Protein AF-A0A7M1QUC4-F1 (afdb_monomer)

Radius of gyration: 32.69 Å; Cα contacts (8 Å, |Δi|>4): 21; chains: 1; bounding box: 72×53×85 Å

Sequence (103 aa):
MSVKSLRSERREMMVIDSGEMRALQESLERRTKTLDALADAAARQVSVEERLTDAYLAAIDAGWTKKELADAGVKEPALVRRRREAEKKQRPNHQHGEYEHEQ

Mean predicted aligned error: 14.82 Å

Solvent-accessible surface area (backbone atoms only — not comparable to full-atom values): 6318 Å² total; per-residue (Å²): 137,66,78,68,56,64,61,57,60,62,67,73,61,82,71,75,52,70,65,58,56,49,53,52,50,54,50,49,52,53,50,50,56,50,51,52,54,51,51,52,50,50,54,51,49,52,54,50,53,49,52,51,36,52,53,51,50,52,41,44,75,73,67,48,50,73,65,59,39,43,75,72,68,49,74,86,44,70,67,58,55,52,51,54,54,52,55,64,69,65,56,75,86,78,72,85,78,77,90,82,79,91,134

Secondary structure (DSSP, 8-state):
--HHHHHHHTTSS----HHHHHHHHHHHHHHHHHHHHHHHHHHHHHHHHHHHHHHHHHHHHTT--HHHHHHTTPPPPHHHHHHHHHHHHH-------------

Structure (mmCIF, N/CA/C/O backbone):
data_AF-A0A7M1QUC4-F1
#
_entry.id   AF-A0A7M1QUC4-F1
#
loop_
_atom_site.group_PDB
_atom_site.id
_atom_site.type_symbol
_atom_site.label_atom_id
_atom_site.label_alt_id
_atom_site.label_comp_id
_atom_site.label_asym_id
_atom_site.label_entity_id
_atom_site.label_seq_id
_atom_site.pdbx_PDB_ins_code
_atom_site.Cartn_x
_atom_site.Cartn_y
_atom_site.Cartn_z
_atom_site.occupancy
_atom_site.B_iso_or_equiv
_atom_site.auth_seq_id
_atom_site.auth_comp_id
_atom_site.auth_asym_id
_atom_site.auth_atom_id
_atom_site.pdbx_PDB_model_num
ATOM 1 N N . MET A 1 1 ? 36.196 24.667 -58.827 1.00 47.88 1 MET A N 1
ATOM 2 C CA . MET A 1 1 ? 35.735 24.058 -57.559 1.00 47.88 1 MET A CA 1
ATOM 3 C C . MET A 1 1 ? 34.924 22.811 -57.887 1.00 47.88 1 MET A C 1
ATOM 5 O O . MET A 1 1 ? 34.035 22.893 -58.724 1.00 47.88 1 MET A O 1
ATOM 9 N N . SER A 1 2 ? 35.293 21.650 -57.341 1.00 48.06 2 SER A N 1
ATOM 10 C CA . SER A 1 2 ? 34.751 20.346 -57.753 1.00 48.06 2 SER A CA 1
ATOM 11 C C . SER A 1 2 ? 33.523 19.961 -56.922 1.00 48.06 2 SER A C 1
ATOM 13 O O . SER A 1 2 ? 33.617 19.818 -55.706 1.00 48.06 2 SER A O 1
ATOM 15 N N . VAL A 1 3 ? 32.387 19.714 -57.584 1.00 53.75 3 VAL A N 1
ATOM 16 C CA . VAL A 1 3 ? 31.121 19.208 -56.998 1.00 53.75 3 VAL A CA 1
ATOM 17 C C . VAL A 1 3 ? 31.257 17.863 -56.265 1.00 53.75 3 VAL A C 1
ATOM 19 O O . VAL A 1 3 ? 30.347 17.445 -55.553 1.00 53.75 3 VAL A O 1
ATOM 22 N N . LYS A 1 4 ? 32.406 17.187 -56.398 1.00 53.97 4 LYS A N 1
ATOM 23 C CA . LYS A 1 4 ? 32.741 15.984 -55.625 1.00 53.97 4 LYS A CA 1
ATOM 24 C C . LYS A 1 4 ? 33.093 16.298 -54.160 1.00 53.97 4 LYS A C 1
ATOM 26 O O . LYS A 1 4 ? 32.820 15.464 -53.307 1.00 53.97 4 LYS A O 1
ATOM 31 N N . SER A 1 5 ? 33.603 17.499 -53.863 1.00 52.09 5 SER A N 1
ATOM 32 C CA . SER A 1 5 ? 33.992 17.921 -52.502 1.00 52.09 5 SER A CA 1
ATOM 33 C C . SER A 1 5 ? 32.771 18.148 -51.603 1.00 52.09 5 SER A C 1
ATOM 35 O O . SER A 1 5 ? 32.692 17.616 -50.502 1.00 52.09 5 SER A O 1
ATOM 37 N N . LEU A 1 6 ? 31.742 18.808 -52.144 1.00 53.03 6 LEU A N 1
ATOM 38 C CA . LEU A 1 6 ? 30.471 19.064 -51.454 1.00 53.03 6 LEU A CA 1
ATOM 39 C C . LEU A 1 6 ? 29.676 17.785 -51.151 1.00 53.03 6 LEU A C 1
ATOM 41 O O . LEU A 1 6 ? 28.860 17.759 -50.235 1.00 53.03 6 LEU A O 1
ATOM 45 N N . ARG A 1 7 ? 29.893 16.708 -51.917 1.00 52.38 7 ARG A N 1
ATOM 46 C CA . ARG A 1 7 ? 29.242 15.409 -51.682 1.00 52.38 7 ARG A CA 1
ATOM 47 C C . ARG A 1 7 ? 29.906 14.606 -50.562 1.00 52.38 7 ARG A C 1
ATOM 49 O O . ARG A 1 7 ? 29.261 13.705 -50.031 1.00 52.38 7 ARG A O 1
ATOM 56 N N . SER A 1 8 ? 31.159 14.925 -50.233 1.00 49.31 8 SER A N 1
ATOM 57 C CA . SER A 1 8 ? 31.913 14.289 -49.151 1.00 49.31 8 SER A CA 1
ATOM 58 C C . SER A 1 8 ? 31.607 14.952 -47.807 1.00 49.31 8 SER A C 1
ATOM 60 O O . SER A 1 8 ? 31.318 14.252 -46.847 1.00 49.31 8 SER A O 1
ATOM 62 N N . GLU A 1 9 ? 31.519 16.284 -47.761 1.00 50.34 9 GLU A N 1
ATOM 63 C CA . GLU A 1 9 ? 31.169 17.015 -46.528 1.00 50.34 9 GLU A CA 1
ATOM 64 C C . GLU A 1 9 ? 29.705 16.824 -46.108 1.00 50.34 9 GLU A C 1
ATOM 66 O O . GLU A 1 9 ? 29.392 16.751 -44.923 1.00 50.34 9 GLU A O 1
ATOM 71 N N . ARG A 1 10 ? 28.778 16.656 -47.061 1.00 52.28 10 ARG A N 1
ATOM 72 C CA . ARG A 1 10 ? 27.356 16.434 -46.736 1.00 52.28 10 ARG A CA 1
ATOM 73 C C . ARG A 1 10 ? 27.042 15.029 -46.201 1.00 52.28 10 ARG A C 1
ATOM 75 O O . ARG A 1 10 ? 25.889 14.768 -45.876 1.00 52.28 10 ARG A O 1
ATOM 82 N N . ARG A 1 11 ? 28.029 14.125 -46.141 1.00 51.50 11 ARG A N 1
ATOM 83 C CA . ARG A 1 11 ? 27.907 12.795 -45.512 1.00 51.50 11 ARG A CA 1
ATOM 84 C C . ARG A 1 11 ? 28.411 12.752 -44.071 1.00 51.50 11 ARG A C 1
ATOM 86 O O . ARG A 1 11 ? 28.135 11.773 -43.393 1.00 51.50 11 ARG A O 1
ATOM 93 N N . GLU A 1 12 ? 29.087 13.797 -43.602 1.00 51.75 12 GLU A N 1
ATOM 94 C CA . GLU A 1 12 ? 29.476 13.929 -42.190 1.00 51.75 12 GLU A CA 1
ATOM 95 C C . GLU A 1 12 ? 28.391 14.619 -41.348 1.00 51.75 12 GLU A C 1
ATOM 97 O O . GLU A 1 12 ? 28.483 14.699 -40.126 1.00 51.75 12 GLU A O 1
AT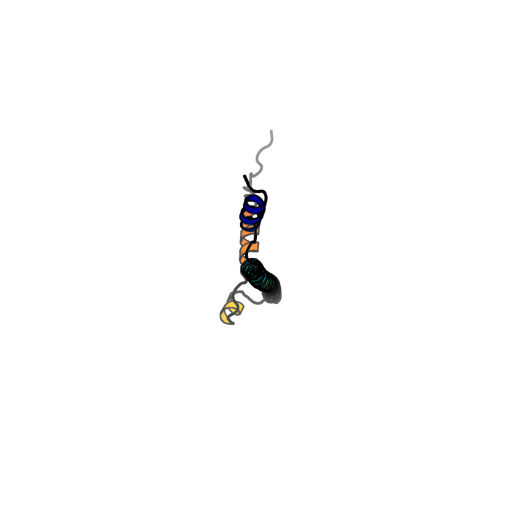OM 102 N N . MET A 1 1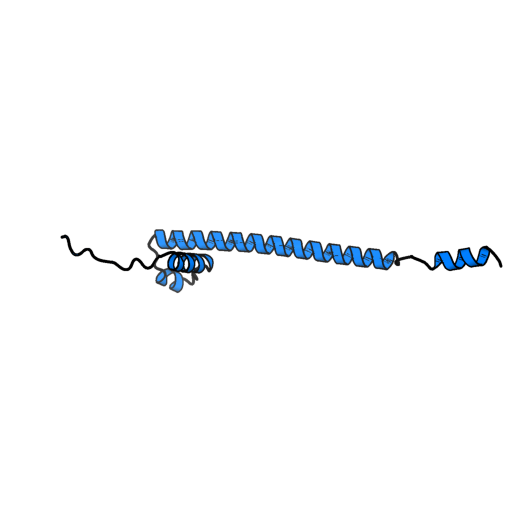3 ? 27.320 15.094 -41.989 1.00 53.19 13 MET A N 1
ATOM 103 C CA . MET A 1 13 ? 26.221 15.786 -41.330 1.00 53.19 13 MET A CA 1
ATOM 104 C C . MET A 1 13 ? 25.066 14.804 -41.073 1.00 53.19 13 MET A C 1
ATOM 106 O O . MET A 1 13 ? 24.375 14.394 -42.002 1.00 53.19 13 MET A O 1
ATOM 110 N N . MET A 1 14 ? 24.868 14.458 -39.796 1.00 56.03 14 MET A N 1
ATOM 111 C CA . MET A 1 14 ? 23.787 13.618 -39.248 1.00 56.03 14 MET A CA 1
ATOM 112 C C . MET A 1 14 ? 23.813 12.130 -39.628 1.00 56.03 14 MET A C 1
ATOM 114 O O . MET A 1 14 ? 22.924 11.619 -40.306 1.00 56.03 14 MET A O 1
ATOM 118 N N . VAL A 1 15 ? 24.749 11.389 -39.045 1.00 59.34 15 VAL A N 1
ATOM 119 C CA . VAL A 1 15 ? 24.445 10.022 -38.611 1.00 59.34 15 VAL A CA 1
ATOM 120 C C . VAL A 1 15 ? 24.517 10.065 -37.096 1.00 59.34 15 VAL A C 1
ATOM 122 O O . VAL A 1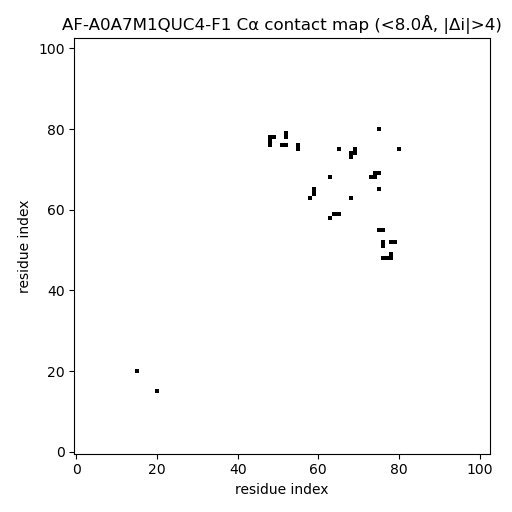 15 ? 25.601 10.015 -36.530 1.00 59.34 15 VAL A O 1
ATOM 125 N N . ILE A 1 16 ? 23.372 10.231 -36.429 1.00 59.16 16 ILE A N 1
ATOM 126 C CA . ILE A 1 16 ? 23.303 9.771 -35.040 1.00 59.16 16 ILE A CA 1
ATOM 127 C C . ILE A 1 16 ? 23.654 8.291 -35.138 1.00 59.16 16 ILE A C 1
ATOM 129 O O . ILE A 1 16 ? 22.987 7.570 -35.891 1.00 59.16 16 ILE A O 1
ATOM 133 N N . ASP A 1 17 ? 24.749 7.878 -34.500 1.00 70.62 17 ASP A N 1
ATOM 134 C CA . ASP A 1 17 ? 25.247 6.518 -34.629 1.00 70.62 17 ASP A CA 1
ATOM 135 C C . ASP A 1 17 ? 24.083 5.573 -34.314 1.00 70.62 17 ASP A C 1
ATOM 137 O O . ASP A 1 17 ? 23.437 5.648 -33.265 1.00 70.62 17 ASP A O 1
ATOM 141 N N . SER A 1 18 ? 23.717 4.742 -35.290 1.00 68.31 18 SER A N 1
ATOM 142 C CA . SER A 1 18 ? 22.533 3.890 -35.177 1.00 68.31 18 SER A CA 1
ATOM 143 C C . SER A 1 18 ? 22.666 2.920 -33.996 1.00 68.31 18 SER A C 1
ATOM 145 O O . SER A 1 18 ? 21.652 2.447 -33.480 1.00 68.31 18 SER A O 1
ATOM 147 N N . GLY A 1 19 ? 23.899 2.660 -33.541 1.00 76.88 19 GLY A N 1
ATOM 148 C CA . GLY A 1 19 ? 24.183 1.960 -32.290 1.00 76.88 19 GLY A CA 1
ATOM 149 C C . GLY A 1 19 ? 23.810 2.768 -31.043 1.00 76.88 19 GLY A C 1
ATOM 150 O O . GLY A 1 19 ? 23.154 2.234 -30.149 1.00 76.88 19 GLY A O 1
ATOM 151 N N . GLU A 1 20 ? 24.139 4.059 -30.999 1.00 81.06 20 GLU A N 1
ATOM 152 C CA . GLU A 1 20 ? 23.796 4.953 -29.884 1.00 81.06 20 GLU A CA 1
ATOM 153 C C . GLU A 1 20 ? 22.279 5.161 -29.768 1.00 81.06 20 GLU A C 1
ATOM 155 O O . GLU A 1 20 ? 21.727 5.090 -28.670 1.00 81.06 20 GLU A O 1
ATOM 160 N N . MET A 1 21 ? 21.574 5.311 -30.896 1.00 82.50 21 MET A N 1
ATOM 161 C CA . MET A 1 21 ? 20.103 5.383 -30.925 1.00 82.50 21 MET A CA 1
ATOM 162 C C . MET A 1 21 ? 19.445 4.128 -30.343 1.00 82.50 21 MET A C 1
ATOM 164 O O . MET A 1 21 ? 18.512 4.232 -29.544 1.00 82.50 21 MET A O 1
ATOM 168 N N . ARG A 1 22 ? 19.941 2.936 -30.705 1.00 86.38 22 ARG A N 1
ATOM 169 C CA . ARG A 1 22 ? 19.432 1.664 -30.164 1.00 86.38 22 ARG A CA 1
ATOM 170 C C . ARG A 1 22 ? 19.706 1.540 -28.669 1.00 86.38 22 ARG A C 1
ATOM 172 O O . ARG A 1 22 ? 18.797 1.203 -27.916 1.00 86.38 22 ARG A O 1
ATOM 179 N N . ALA A 1 23 ? 20.914 1.878 -28.224 1.00 87.38 23 ALA A N 1
ATOM 180 C CA . ALA A 1 23 ? 21.275 1.834 -26.809 1.00 87.38 23 ALA A CA 1
ATOM 181 C C . ALA A 1 23 ? 20.416 2.789 -25.958 1.00 87.38 23 ALA A C 1
ATOM 183 O O . ALA A 1 23 ? 19.975 2.429 -24.860 1.00 87.38 23 ALA A O 1
ATOM 184 N N . LEU A 1 24 ? 20.129 3.990 -26.472 1.00 91.62 24 LEU A N 1
ATOM 185 C CA . LEU A 1 24 ? 19.224 4.945 -25.831 1.00 91.62 24 LEU A CA 1
ATOM 186 C C . LEU A 1 24 ? 17.794 4.405 -25.760 1.00 91.62 24 LEU A C 1
ATOM 188 O O . LEU A 1 24 ? 17.167 4.486 -24.702 1.00 91.62 24 LEU A O 1
ATOM 192 N N . GLN A 1 25 ? 17.296 3.809 -26.842 1.00 91.31 25 GLN A N 1
ATOM 193 C CA . GLN A 1 25 ? 15.958 3.225 -26.880 1.00 91.31 25 GLN A CA 1
ATOM 194 C C . GLN A 1 25 ? 15.808 2.063 -25.887 1.00 91.31 25 GLN A C 1
ATOM 196 O O . GLN A 1 25 ? 14.850 2.039 -25.119 1.00 91.31 25 GLN A O 1
ATOM 201 N N . GLU A 1 26 ? 16.780 1.152 -25.819 1.00 93.38 26 GLU A N 1
ATOM 202 C CA . GLU A 1 26 ? 16.783 0.060 -24.837 1.00 93.38 26 GLU A CA 1
ATOM 203 C C . GLU A 1 26 ? 16.867 0.574 -23.392 1.00 93.38 26 GLU A C 1
ATOM 205 O O . GLU A 1 26 ? 16.268 0.013 -22.471 1.00 93.38 26 GLU A O 1
ATOM 210 N N . SER A 1 27 ? 17.634 1.644 -23.159 1.00 94.38 27 SER A N 1
ATOM 211 C CA . SER A 1 27 ? 17.712 2.300 -21.850 1.00 94.38 27 SER A CA 1
ATOM 212 C C . SER A 1 27 ? 16.366 2.904 -21.442 1.00 94.38 27 SER A C 1
ATOM 214 O O . SER A 1 27 ? 15.923 2.705 -20.308 1.00 94.38 27 SER A O 1
ATOM 216 N N . LEU A 1 28 ? 15.682 3.581 -22.370 1.00 95.75 28 LEU A N 1
ATOM 217 C CA . LEU A 1 28 ? 14.340 4.115 -22.146 1.00 95.75 28 LEU A CA 1
ATOM 218 C C . LEU A 1 28 ? 13.332 2.999 -21.876 1.00 95.75 28 LEU A C 1
ATOM 220 O O . LEU A 1 28 ? 12.605 3.081 -20.892 1.00 95.75 28 LEU A O 1
ATOM 224 N N . GLU A 1 29 ? 13.338 1.926 -22.666 1.00 96.12 29 GLU A N 1
ATOM 225 C CA . GLU A 1 29 ? 12.429 0.794 -22.471 1.00 96.12 29 GLU A CA 1
ATOM 226 C C . GLU A 1 29 ? 12.611 0.147 -21.090 1.00 96.12 29 GLU A C 1
ATOM 228 O O . GLU A 1 29 ? 11.633 -0.127 -20.392 1.00 96.12 29 GLU A O 1
ATOM 233 N N . ARG A 1 30 ? 13.861 -0.043 -20.643 1.00 95.75 30 ARG A N 1
ATOM 234 C CA . ARG A 1 30 ? 14.154 -0.557 -19.294 1.00 95.75 30 ARG A CA 1
ATOM 235 C C . ARG A 1 30 ? 13.635 0.370 -18.197 1.00 95.75 30 ARG A C 1
ATOM 237 O O . ARG A 1 30 ? 13.069 -0.105 -17.210 1.00 95.75 30 ARG A O 1
ATOM 244 N N . ARG A 1 31 ? 13.816 1.684 -18.357 1.00 96.56 31 ARG A N 1
ATOM 245 C CA . ARG A 1 31 ? 13.319 2.680 -17.398 1.00 96.56 31 ARG A CA 1
ATOM 246 C C . ARG A 1 31 ? 11.797 2.685 -17.339 1.00 96.56 31 ARG A C 1
ATOM 248 O O . ARG A 1 31 ? 11.265 2.643 -16.237 1.00 96.56 31 ARG A O 1
ATOM 255 N N . THR A 1 32 ? 11.113 2.651 -18.481 1.00 96.88 32 THR A N 1
ATOM 256 C CA . THR A 1 32 ? 9.647 2.575 -18.536 1.00 96.88 32 THR A CA 1
ATOM 257 C C . THR A 1 32 ? 9.137 1.315 -17.848 1.00 96.88 32 THR A C 1
ATOM 259 O O . THR A 1 32 ? 8.340 1.426 -16.929 1.00 96.88 32 THR A O 1
ATOM 262 N N . LYS A 1 33 ? 9.698 0.138 -18.158 1.00 97.00 33 LYS A N 1
ATOM 263 C CA . LYS A 1 33 ? 9.329 -1.117 -17.474 1.00 97.00 33 LYS A CA 1
ATOM 264 C C . LYS A 1 33 ? 9.516 -1.046 -15.958 1.00 97.00 33 LYS A C 1
ATOM 266 O O . LYS A 1 33 ? 8.727 -1.605 -15.204 1.00 97.00 33 LYS A O 1
ATOM 271 N N . THR A 1 34 ? 10.570 -0.367 -15.505 1.00 97.31 34 THR A N 1
ATOM 272 C CA . THR A 1 34 ? 10.829 -0.180 -14.071 1.00 97.31 34 THR A CA 1
ATOM 273 C C . THR A 1 34 ? 9.802 0.761 -13.448 1.00 97.31 34 THR A C 1
ATOM 275 O O . THR A 1 34 ? 9.303 0.479 -12.364 1.00 97.31 34 THR A O 1
ATOM 278 N N . LEU A 1 35 ? 9.463 1.859 -14.127 1.00 97.50 35 LEU A N 1
ATOM 279 C CA . LEU A 1 35 ? 8.429 2.789 -13.680 1.00 97.50 35 LEU A CA 1
ATOM 280 C C . LEU A 1 35 ? 7.055 2.120 -13.620 1.00 97.50 35 LEU A C 1
ATOM 282 O O . LEU A 1 35 ? 6.361 2.303 -12.626 1.00 97.50 35 LEU A O 1
ATOM 286 N N . ASP A 1 36 ? 6.705 1.300 -14.609 1.00 97.44 36 ASP A N 1
ATOM 287 C CA . ASP A 1 36 ? 5.454 0.539 -14.618 1.00 97.44 36 ASP A CA 1
ATOM 288 C C . ASP A 1 36 ? 5.406 -0.440 -13.438 1.00 97.44 36 ASP A C 1
A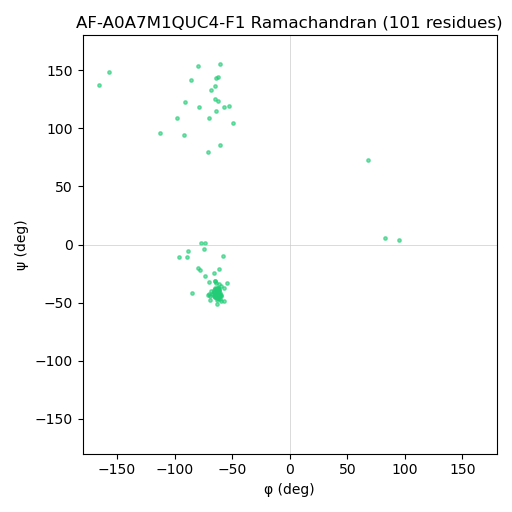TOM 290 O O . ASP A 1 36 ? 4.437 -0.462 -12.682 1.00 97.44 36 ASP A O 1
ATOM 294 N N . ALA A 1 37 ? 6.494 -1.178 -13.192 1.00 97.12 37 ALA A N 1
ATOM 295 C CA . ALA A 1 37 ? 6.582 -2.080 -12.044 1.00 97.12 37 ALA A CA 1
ATOM 296 C C . ALA A 1 37 ? 6.482 -1.338 -10.698 1.00 97.12 37 ALA A C 1
ATOM 298 O O . ALA A 1 37 ? 5.863 -1.837 -9.756 1.00 97.12 37 ALA A O 1
ATOM 299 N N . LEU A 1 38 ? 7.075 -0.143 -10.596 1.00 97.25 38 LEU A N 1
ATOM 300 C CA . LEU A 1 38 ? 6.959 0.708 -9.411 1.00 97.25 38 LEU A CA 1
ATOM 301 C C . LEU A 1 38 ? 5.535 1.250 -9.237 1.00 97.25 38 LEU A C 1
ATOM 303 O O . LEU A 1 38 ? 5.040 1.283 -8.111 1.00 97.25 38 LEU A O 1
ATOM 307 N N . ALA A 1 39 ? 4.865 1.638 -10.323 1.00 95.88 39 ALA A N 1
ATOM 308 C CA . ALA A 1 39 ? 3.480 2.095 -10.296 1.00 95.88 39 ALA A CA 1
ATOM 309 C C . ALA A 1 39 ? 2.531 0.970 -9.854 1.00 95.88 39 ALA A C 1
ATOM 311 O O . ALA A 1 39 ? 1.699 1.178 -8.969 1.00 95.88 39 ALA A O 1
ATOM 312 N N . ASP A 1 40 ? 2.717 -0.240 -10.382 1.00 95.50 40 ASP A N 1
ATOM 313 C CA . ASP A 1 40 ? 1.961 -1.426 -9.977 1.00 95.50 40 ASP A CA 1
ATOM 314 C C . ASP A 1 40 ? 2.189 -1.776 -8.504 1.00 95.50 40 ASP A C 1
ATOM 316 O O . ASP A 1 40 ? 1.244 -2.084 -7.771 1.00 95.50 40 ASP A O 1
ATOM 320 N N . ALA A 1 41 ? 3.442 -1.720 -8.041 1.00 94.75 41 ALA A N 1
ATOM 321 C CA . ALA A 1 41 ? 3.772 -1.957 -6.641 1.00 94.75 41 ALA A CA 1
ATOM 322 C C . ALA A 1 41 ? 3.115 -0.913 -5.725 1.00 94.75 41 ALA A C 1
ATOM 324 O O . ALA A 1 41 ? 2.530 -1.282 -4.706 1.00 94.75 41 ALA A O 1
ATOM 325 N N . ALA A 1 42 ? 3.144 0.365 -6.112 1.00 93.62 42 ALA A N 1
ATOM 326 C CA . ALA A 1 42 ? 2.487 1.438 -5.373 1.00 93.62 42 ALA A CA 1
ATOM 327 C C . ALA A 1 42 ? 0.962 1.241 -5.318 1.00 93.62 42 ALA A C 1
ATOM 329 O O . ALA A 1 42 ? 0.370 1.353 -4.246 1.00 93.62 42 ALA A O 1
ATOM 330 N N . ALA A 1 43 ? 0.325 0.869 -6.433 1.00 92.81 43 ALA A N 1
ATOM 331 C CA . ALA A 1 43 ? -1.109 0.583 -6.472 1.00 92.81 43 ALA A CA 1
ATOM 332 C C . ALA A 1 43 ? -1.488 -0.598 -5.559 1.00 92.81 43 ALA A C 1
ATOM 334 O O . ALA A 1 43 ? -2.463 -0.530 -4.806 1.00 92.81 43 ALA A O 1
ATOM 335 N N . ARG A 1 44 ? -0.684 -1.670 -5.566 1.00 93.25 44 ARG A N 1
ATOM 336 C CA . ARG A 1 44 ? -0.870 -2.808 -4.6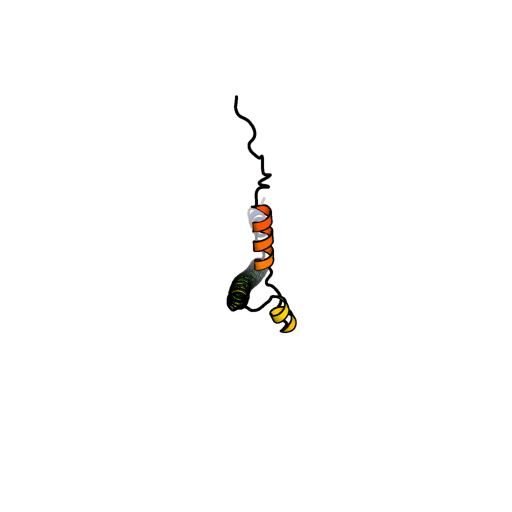52 1.00 93.25 44 ARG A CA 1
ATOM 337 C C . ARG A 1 44 ? -0.692 -2.398 -3.196 1.00 93.25 44 ARG A C 1
ATOM 339 O O . ARG A 1 44 ? -1.479 -2.834 -2.361 1.00 93.25 44 ARG A O 1
ATOM 346 N N . GLN A 1 45 ? 0.298 -1.559 -2.892 1.00 91.25 45 GLN A N 1
ATOM 347 C CA . GLN A 1 45 ? 0.509 -1.051 -1.539 1.00 91.25 45 GLN A CA 1
ATOM 348 C C . GLN A 1 45 ? -0.710 -0.266 -1.042 1.00 91.25 45 GLN A C 1
ATOM 350 O O . GLN A 1 45 ? -1.180 -0.542 0.058 1.00 91.25 45 GLN A O 1
ATOM 355 N N . VAL A 1 46 ? -1.260 0.644 -1.856 1.00 87.38 46 VAL A N 1
ATOM 356 C CA . VAL A 1 46 ? -2.477 1.400 -1.505 1.00 87.38 46 VAL A CA 1
ATOM 357 C C . VAL A 1 46 ? -3.631 0.447 -1.190 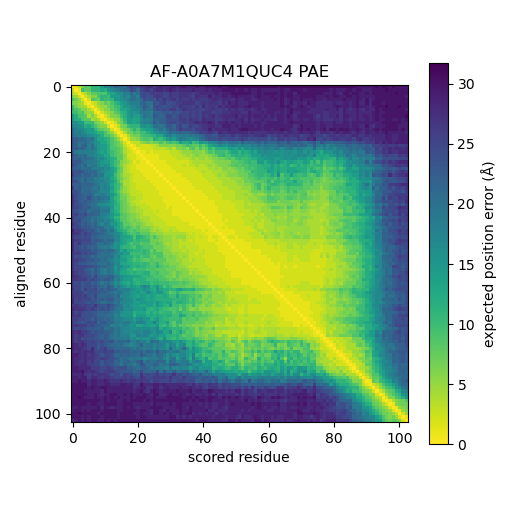1.00 87.38 46 VAL A C 1
ATOM 359 O O . VAL A 1 46 ? -4.236 0.554 -0.127 1.00 87.38 46 VAL A O 1
ATOM 362 N N . SER A 1 47 ? -3.874 -0.551 -2.045 1.00 89.81 47 SER A N 1
ATOM 363 C CA . SER A 1 47 ? -4.949 -1.526 -1.815 1.00 89.81 47 SER A CA 1
ATOM 364 C C . SER A 1 47 ? -4.751 -2.348 -0.534 1.00 89.81 47 SER A C 1
ATOM 366 O O . SER A 1 47 ? -5.713 -2.654 0.171 1.00 89.81 47 SER A O 1
ATOM 368 N N . VAL A 1 48 ? -3.509 -2.715 -0.207 1.00 91.06 48 VAL A N 1
ATOM 369 C CA . VAL A 1 48 ? -3.197 -3.422 1.044 1.00 91.06 48 VAL A CA 1
ATOM 370 C C . VAL A 1 48 ? -3.437 -2.518 2.256 1.00 91.06 48 VAL A C 1
ATOM 372 O O . VAL A 1 48 ? -4.026 -2.972 3.235 1.00 91.06 48 VAL A O 1
ATOM 375 N N . GLU A 1 49 ? -3.032 -1.248 2.199 1.00 89.62 49 GLU A N 1
ATOM 376 C CA . GLU A 1 49 ? -3.260 -0.284 3.284 1.00 89.62 49 GLU A CA 1
ATOM 377 C C . GLU A 1 49 ? -4.752 -0.010 3.530 1.00 89.62 49 GLU A C 1
ATOM 379 O O . GLU A 1 49 ? -5.170 0.097 4.687 1.00 89.62 49 GLU A O 1
ATOM 384 N N . GLU A 1 50 ? -5.564 0.053 2.473 1.00 90.25 50 GLU A N 1
ATOM 385 C CA . GLU A 1 50 ? -7.025 0.163 2.568 1.00 90.25 50 GLU A CA 1
ATOM 386 C C . GLU A 1 50 ? -7.629 -1.066 3.252 1.00 90.25 50 GLU A C 1
ATOM 388 O O . GLU A 1 50 ? -8.310 -0.933 4.266 1.00 90.25 50 GLU A O 1
ATOM 393 N N . ARG A 1 51 ? -7.290 -2.279 2.797 1.00 91.12 51 ARG A N 1
ATOM 394 C CA . ARG A 1 51 ? -7.801 -3.519 3.411 1.00 91.12 51 ARG A CA 1
ATOM 395 C C . ARG A 1 51 ? -7.390 -3.672 4.873 1.00 91.12 51 ARG A C 1
ATOM 397 O O . ARG A 1 51 ? -8.183 -4.142 5.684 1.00 91.12 51 ARG A O 1
ATOM 404 N N . LEU A 1 52 ? -6.160 -3.288 5.222 1.00 89.75 52 LEU A N 1
ATOM 405 C CA . LEU A 1 52 ? -5.703 -3.275 6.615 1.00 89.75 52 LEU A CA 1
ATOM 406 C C . LEU A 1 52 ? -6.485 -2.262 7.452 1.00 89.75 52 LEU A C 1
ATOM 408 O O . LEU A 1 52 ? -6.795 -2.535 8.609 1.00 89.75 52 LEU A O 1
ATOM 412 N N . THR A 1 53 ? -6.812 -1.108 6.873 1.00 90.75 53 THR A N 1
ATOM 413 C CA . THR A 1 53 ? -7.649 -0.090 7.513 1.00 90.75 53 THR A CA 1
ATOM 414 C C . THR A 1 53 ? -9.053 -0.617 7.775 1.00 90.75 53 THR A C 1
ATOM 416 O O . THR A 1 53 ? -9.526 -0.518 8.905 1.00 90.75 53 THR A O 1
ATOM 419 N N . ASP A 1 54 ? -9.676 -1.241 6.781 1.00 91.25 54 ASP A N 1
ATOM 420 C CA . ASP A 1 54 ? -11.015 -1.814 6.913 1.00 91.25 54 ASP A CA 1
ATOM 421 C C . ASP A 1 54 ? -11.045 -2.942 7.949 1.00 91.25 54 ASP A C 1
ATOM 423 O O . ASP A 1 54 ? -11.909 -2.954 8.823 1.00 91.25 54 ASP A O 1
ATOM 427 N N . ALA A 1 55 ? -10.060 -3.846 7.924 1.00 92.81 55 ALA A N 1
ATOM 428 C CA . ALA A 1 55 ? -9.946 -4.919 8.909 1.00 92.81 55 ALA A CA 1
ATOM 429 C C . ALA A 1 55 ? -9.721 -4.382 10.331 1.00 92.81 55 ALA A C 1
ATOM 431 O O . ALA A 1 55 ? -10.310 -4.887 11.287 1.00 92.81 55 ALA A O 1
ATOM 432 N N . TYR A 1 56 ? -8.897 -3.339 10.479 1.00 92.50 56 TYR A N 1
ATOM 433 C CA . TYR A 1 56 ? -8.676 -2.688 11.767 1.00 92.50 56 TYR A CA 1
ATOM 434 C C . TYR A 1 56 ? -9.964 -2.049 12.295 1.00 92.50 56 TYR A C 1
ATOM 436 O O . TYR A 1 56 ? -10.291 -2.222 13.465 1.00 92.50 56 TYR A O 1
ATOM 444 N N . LEU A 1 57 ? -10.718 -1.340 11.449 1.00 91.31 57 LEU A N 1
ATOM 445 C CA . LEU A 1 57 ? -11.999 -0.743 11.837 1.00 91.31 57 LEU A CA 1
ATOM 446 C C . LEU A 1 57 ? -13.035 -1.812 12.194 1.00 91.31 57 LEU A C 1
ATOM 448 O O . LEU A 1 57 ? -13.661 -1.700 13.241 1.00 91.31 57 LEU A O 1
ATOM 452 N N . ALA A 1 58 ? -13.131 -2.889 11.412 1.00 93.38 58 ALA A N 1
ATOM 453 C CA . ALA A 1 58 ? -14.010 -4.013 11.719 1.00 93.38 58 ALA A CA 1
ATOM 454 C C . ALA A 1 58 ? -13.672 -4.670 13.070 1.00 93.38 58 ALA A C 1
ATOM 456 O O . ALA A 1 58 ? -14.574 -5.074 13.799 1.00 93.38 58 ALA A O 1
ATOM 457 N N . ALA A 1 59 ? -12.388 -4.747 13.440 1.00 94.00 59 ALA A N 1
ATOM 458 C CA . ALA A 1 59 ? -11.984 -5.238 14.757 1.00 94.00 59 ALA A CA 1
ATOM 459 C C . ALA A 1 59 ? -12.445 -4.300 15.886 1.00 94.00 59 ALA A C 1
ATOM 461 O O . ALA A 1 59 ? -12.962 -4.774 16.898 1.00 94.00 59 ALA A O 1
ATOM 462 N N . ILE A 1 60 ? -12.309 -2.981 15.699 1.00 92.81 60 ILE A N 1
ATOM 463 C CA . ILE A 1 60 ? -12.833 -1.988 16.650 1.00 92.81 60 ILE A CA 1
ATOM 464 C C . ILE A 1 60 ? -14.359 -2.108 16.778 1.00 92.81 60 ILE A C 1
ATOM 466 O O . ILE A 1 60 ? -14.871 -2.122 17.896 1.00 92.81 60 ILE A O 1
ATOM 470 N N . ASP A 1 61 ? -15.078 -2.247 15.662 1.00 93.50 61 ASP A N 1
ATOM 471 C CA . ASP A 1 61 ? -16.539 -2.401 15.644 1.00 93.50 61 ASP A CA 1
ATOM 472 C C . ASP A 1 61 ? -16.988 -3.713 16.308 1.00 93.50 61 ASP A C 1
ATOM 474 O O . ASP A 1 61 ? -18.031 -3.762 16.959 1.00 93.50 61 ASP A O 1
ATOM 478 N N . ALA A 1 62 ? -16.169 -4.765 16.221 1.00 95.56 62 ALA A N 1
ATOM 479 C CA . ALA A 1 62 ? -16.357 -6.022 16.945 1.00 95.56 62 ALA A CA 1
ATOM 480 C C . ALA A 1 62 ? -16.038 -5.924 18.453 1.00 95.56 62 ALA A C 1
ATOM 482 O O . ALA A 1 62 ? -16.143 -6.922 19.166 1.00 95.56 62 ALA A O 1
ATOM 483 N N . GLY A 1 63 ? -15.654 -4.744 18.948 1.00 94.88 63 GLY A N 1
ATOM 484 C CA . GLY A 1 63 ? -15.424 -4.468 20.365 1.00 94.88 63 GLY A CA 1
ATOM 485 C C . GLY A 1 63 ? -13.973 -4.600 20.822 1.00 94.88 63 GLY A C 1
ATOM 486 O O . GLY A 1 63 ? -13.711 -4.420 22.011 1.00 94.88 63 GLY A O 1
ATOM 487 N N . TRP A 1 64 ? -13.025 -4.870 19.919 1.00 94.75 64 TRP A N 1
ATOM 488 C CA . TRP A 1 64 ? -11.610 -4.888 20.287 1.00 94.75 64 TRP A CA 1
ATOM 489 C C . TRP A 1 64 ? -11.139 -3.482 20.631 1.00 94.75 64 TRP A C 1
ATOM 491 O O . TRP A 1 64 ? -11.342 -2.517 19.891 1.00 94.75 64 TRP A O 1
ATOM 501 N N . THR A 1 65 ? -10.439 -3.357 21.750 1.00 92.62 65 THR A N 1
ATOM 502 C CA . THR A 1 65 ? -9.799 -2.100 22.106 1.00 92.62 65 THR A CA 1
ATOM 503 C C . THR A 1 65 ? -8.497 -1.929 21.331 1.00 92.62 65 THR A C 1
ATOM 505 O O . THR A 1 65 ? -7.792 -2.881 20.994 1.00 92.62 65 THR A O 1
ATOM 508 N N . LYS A 1 66 ? -8.100 -0.672 21.116 1.00 89.44 66 LYS A N 1
ATOM 509 C CA . LYS A 1 66 ? -6.786 -0.360 20.534 1.00 89.44 66 LYS A CA 1
ATOM 510 C C . LYS A 1 66 ? -5.625 -0.996 21.298 1.00 89.44 66 LYS A C 1
ATOM 512 O O . LYS A 1 66 ? -4.603 -1.303 20.697 1.00 89.44 66 LYS A O 1
ATOM 517 N N . LYS A 1 67 ? -5.771 -1.133 22.620 1.00 91.06 67 LYS A N 1
ATOM 518 C CA . LYS A 1 67 ? -4.749 -1.720 23.480 1.00 91.06 67 LYS A CA 1
ATOM 519 C C . LYS A 1 67 ? -4.612 -3.215 23.205 1.00 91.06 67 LYS A C 1
ATOM 521 O O . LYS A 1 67 ? -3.503 -3.659 22.965 1.00 91.06 67 LYS A O 1
ATOM 526 N N . GLU A 1 68 ? -5.720 -3.950 23.141 1.00 92.69 68 GLU A N 1
ATOM 527 C CA . GLU A 1 68 ? -5.704 -5.385 22.816 1.00 92.69 68 GLU A CA 1
ATOM 528 C C . GLU A 1 68 ? -5.130 -5.648 21.421 1.00 92.69 68 GLU A C 1
ATOM 530 O O . GLU A 1 68 ? -4.341 -6.571 21.241 1.00 92.69 68 GLU A O 1
ATOM 535 N N . LEU A 1 69 ? -5.457 -4.798 20.443 1.00 93.25 69 LEU A N 1
ATOM 536 C CA . LEU A 1 69 ? -4.866 -4.879 19.107 1.00 93.25 69 LEU A CA 1
ATOM 537 C C . LEU A 1 69 ? -3.353 -4.614 19.136 1.00 93.25 69 LEU A C 1
ATOM 539 O O . LEU A 1 69 ? -2.590 -5.357 18.521 1.00 93.25 69 LEU A O 1
ATOM 543 N N . ALA A 1 70 ? -2.904 -3.600 19.877 1.00 91.81 70 ALA A N 1
ATOM 544 C CA . ALA A 1 70 ? -1.482 -3.293 20.019 1.00 91.81 70 ALA A CA 1
ATOM 545 C C . ALA A 1 70 ? -0.711 -4.398 20.760 1.00 91.81 70 ALA A C 1
ATOM 547 O O . ALA A 1 70 ? 0.388 -4.755 20.335 1.00 91.81 70 ALA A O 1
ATOM 548 N N . ASP A 1 71 ? -1.299 -4.970 21.812 1.00 93.88 71 ASP A N 1
ATOM 549 C CA . ASP A 1 71 ? -0.738 -6.092 22.572 1.00 93.88 71 ASP A CA 1
ATOM 550 C C . ASP A 1 71 ? -0.649 -7.359 21.696 1.00 93.88 71 ASP A C 1
ATOM 552 O O . ASP A 1 71 ? 0.305 -8.128 21.809 1.00 93.88 71 ASP A O 1
ATOM 556 N N . ALA A 1 72 ? -1.574 -7.529 20.743 1.00 92.38 72 ALA A N 1
ATOM 557 C CA . ALA A 1 72 ? -1.515 -8.551 19.695 1.00 92.38 72 ALA A CA 1
ATOM 558 C C . ALA A 1 72 ? -0.532 -8.220 18.545 1.00 92.38 72 ALA A C 1
ATOM 560 O O . ALA A 1 72 ? -0.418 -8.980 17.583 1.00 92.38 72 ALA A O 1
ATOM 561 N N . GLY A 1 73 ? 0.179 -7.090 18.614 1.00 91.44 73 GLY A N 1
ATOM 562 C CA . GLY A 1 73 ? 1.153 -6.654 17.610 1.00 91.44 73 GLY A CA 1
ATOM 563 C C . GLY A 1 73 ? 0.555 -5.935 16.394 1.00 91.44 73 GLY A C 1
ATOM 564 O O . GLY A 1 73 ? 1.288 -5.600 15.458 1.00 91.44 73 GLY A O 1
ATOM 565 N N . VAL A 1 74 ? -0.750 -5.659 16.390 1.00 89.88 74 VAL A N 1
ATOM 566 C CA . VAL A 1 74 ? -1.424 -4.917 15.319 1.00 89.88 74 VAL A CA 1
ATOM 567 C C . VAL A 1 74 ? -1.158 -3.422 15.488 1.00 89.88 74 VAL A C 1
ATOM 569 O O . VAL A 1 74 ? -1.540 -2.799 16.479 1.00 89.88 74 VAL A O 1
ATOM 572 N N . LYS A 1 75 ? -0.507 -2.817 14.491 1.00 87.69 75 LYS A N 1
ATOM 573 C CA . LYS A 1 75 ? -0.270 -1.367 14.447 1.00 87.69 75 LYS A CA 1
ATOM 574 C C . LYS A 1 75 ? -1.461 -0.645 13.824 1.00 87.69 75 LYS A C 1
ATOM 576 O O . LYS A 1 75 ? -2.017 -1.110 12.834 1.00 87.69 75 LYS A O 1
ATOM 581 N N . GLU A 1 76 ? -1.802 0.525 14.366 1.00 85.56 76 GLU A N 1
ATOM 582 C CA . GLU A 1 76 ? -2.849 1.384 13.801 1.00 85.56 76 GLU A CA 1
ATOM 583 C C . GLU A 1 76 ? -2.462 1.839 12.376 1.00 85.56 76 GLU A C 1
ATOM 585 O O . GLU A 1 76 ? -1.394 2.441 12.202 1.00 85.56 76 GLU A O 1
ATOM 590 N N . PRO A 1 77 ? -3.302 1.581 11.354 1.00 87.69 77 PRO A N 1
ATOM 591 C CA . PRO A 1 77 ? -3.006 1.968 9.977 1.00 87.69 77 PRO A CA 1
ATOM 592 C C . PRO A 1 77 ? -2.890 3.489 9.796 1.00 87.69 77 PRO A C 1
ATOM 594 O O . PRO A 1 77 ? -3.627 4.277 10.396 1.00 87.69 77 PRO A O 1
ATOM 597 N N . ALA A 1 78 ? -1.983 3.927 8.917 1.00 81.94 78 ALA A N 1
ATOM 598 C CA . ALA A 1 78 ? -1.704 5.350 8.702 1.00 81.94 78 ALA A CA 1
ATOM 599 C C . ALA A 1 78 ? -2.925 6.135 8.188 1.00 81.94 78 ALA A C 1
ATOM 601 O O . ALA A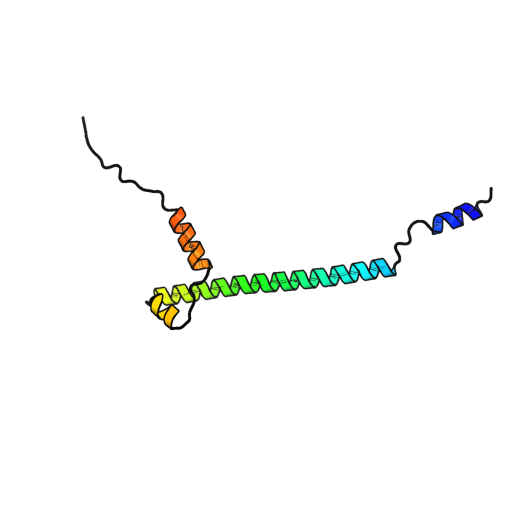 1 78 ? -3.115 7.298 8.558 1.00 81.94 78 ALA A O 1
ATOM 602 N N . LEU A 1 79 ? -3.776 5.501 7.375 1.00 75.88 79 LEU A N 1
ATOM 603 C CA . LEU A 1 79 ? -5.010 6.098 6.858 1.00 75.88 79 LEU A CA 1
ATOM 604 C C . LEU A 1 79 ? -6.023 6.390 7.974 1.00 75.88 79 LEU A C 1
ATOM 606 O O . LEU A 1 79 ? -6.633 7.460 7.967 1.00 75.88 79 LEU A O 1
ATOM 610 N N . VAL A 1 80 ? -6.127 5.523 8.991 1.00 73.88 80 VAL A N 1
ATOM 611 C CA . VAL A 1 80 ? -6.949 5.786 10.188 1.00 73.88 80 VAL A CA 1
ATOM 612 C C . VAL A 1 80 ? -6.451 7.041 10.905 1.00 73.88 80 VAL A C 1
ATOM 614 O O . VAL A 1 80 ? -7.248 7.904 11.284 1.00 73.88 80 VAL A O 1
ATOM 617 N N . ARG A 1 81 ? -5.127 7.190 11.045 1.00 74.12 81 ARG A N 1
ATOM 618 C CA . ARG A 1 81 ? -4.522 8.372 11.675 1.00 74.12 81 ARG A CA 1
ATOM 619 C C . ARG A 1 81 ? -4.833 9.652 10.894 1.00 74.12 81 ARG A C 1
ATOM 621 O O . ARG A 1 81 ? -5.273 10.634 11.489 1.00 74.12 81 ARG A O 1
ATOM 628 N N . ARG A 1 82 ? -4.681 9.621 9.565 1.00 71.88 82 ARG A N 1
ATOM 629 C CA . ARG A 1 82 ? -4.998 10.759 8.682 1.00 71.88 82 ARG A CA 1
ATOM 630 C C . ARG A 1 82 ? -6.477 11.141 8.733 1.00 71.88 82 ARG A C 1
ATOM 632 O O . ARG A 1 82 ? -6.783 12.328 8.812 1.00 71.88 82 ARG A O 1
ATOM 639 N N . ARG A 1 83 ? -7.388 10.161 8.740 1.00 71.44 83 ARG A N 1
ATOM 640 C CA . ARG A 1 83 ? -8.836 10.412 8.831 1.00 71.44 83 ARG A CA 1
ATOM 641 C C . ARG A 1 83 ? -9.204 11.117 10.137 1.00 71.44 83 ARG A C 1
ATOM 643 O O . ARG A 1 83 ? -9.893 12.131 10.107 1.00 71.44 83 ARG A O 1
ATOM 650 N N . ARG A 1 84 ? -8.649 10.664 11.267 1.00 69.44 84 ARG A N 1
ATOM 651 C CA . ARG A 1 84 ? -8.834 11.322 12.574 1.00 69.44 84 ARG A CA 1
ATOM 652 C C . ARG A 1 84 ? -8.309 12.756 12.594 1.00 69.44 84 ARG A C 1
ATOM 654 O O . ARG A 1 84 ? -8.931 13.632 13.188 1.00 69.44 84 ARG A O 1
ATOM 661 N N . GLU A 1 85 ? -7.151 13.005 11.986 1.00 72.81 85 GLU A N 1
ATOM 662 C CA . GLU A 1 85 ? -6.587 14.357 11.888 1.00 72.81 85 GLU A CA 1
ATOM 663 C C . GLU A 1 85 ? -7.453 15.275 11.013 1.00 72.81 85 GLU A C 1
ATOM 665 O O . GLU A 1 85 ? -7.645 16.441 11.360 1.00 72.81 85 GLU A O 1
ATOM 670 N N . ALA A 1 86 ? -8.010 14.754 9.917 1.00 70.25 86 ALA A N 1
ATOM 671 C CA . ALA A 1 86 ? -8.932 15.492 9.060 1.00 70.25 86 ALA A CA 1
ATOM 672 C C . ALA A 1 86 ? -10.242 15.840 9.790 1.00 70.25 86 ALA A C 1
ATOM 674 O O . ALA A 1 86 ? -10.659 16.996 9.766 1.00 70.25 86 ALA A O 1
ATOM 675 N N . GLU A 1 87 ? -10.843 14.891 10.512 1.00 66.31 87 GLU A N 1
ATOM 676 C CA . GLU A 1 87 ? -12.059 15.123 11.307 1.00 66.31 87 GLU A CA 1
ATOM 677 C C . GLU A 1 87 ? -11.839 16.151 12.426 1.00 66.31 87 GLU A C 1
ATOM 679 O O . GLU A 1 87 ? -12.692 17.005 12.667 1.00 66.31 87 GLU A O 1
ATOM 684 N N . LYS A 1 88 ? -10.668 16.140 13.078 1.00 62.97 88 LYS A N 1
ATOM 685 C CA . LYS A 1 88 ? -10.311 17.163 14.075 1.00 62.97 88 LYS A CA 1
ATOM 686 C C . LYS A 1 88 ? -10.202 18.566 13.476 1.00 62.97 88 LYS A C 1
ATOM 688 O O . LYS A 1 88 ? -10.533 19.526 14.163 1.00 62.97 88 LYS A O 1
ATOM 693 N N . LYS A 1 89 ? -9.759 18.692 12.222 1.00 61.59 89 LYS A N 1
ATOM 694 C CA . LYS A 1 89 ? -9.666 19.981 11.513 1.00 61.59 89 LYS A CA 1
ATOM 695 C C . LYS A 1 89 ? -11.016 20.483 10.994 1.00 61.59 89 LYS A C 1
ATOM 697 O O . LYS A 1 89 ? -11.153 21.677 10.763 1.00 61.59 89 LYS A O 1
ATOM 702 N N . GLN A 1 90 ? -11.991 19.593 10.810 1.00 58.12 90 GLN A N 1
ATOM 703 C CA . GLN A 1 90 ? -13.321 19.945 10.305 1.00 58.12 90 GLN A CA 1
ATOM 704 C C . GLN A 1 90 ? -14.324 20.325 11.394 1.00 58.12 90 GLN A C 1
ATOM 706 O O . GLN A 1 90 ? -15.382 20.837 11.051 1.00 58.12 90 GLN A O 1
ATOM 711 N N . ARG A 1 91 ? -14.030 20.114 12.686 1.00 56.88 91 ARG A N 1
ATOM 712 C CA . ARG A 1 91 ? -14.876 20.635 13.770 1.00 56.88 91 ARG A CA 1
ATOM 713 C C . ARG A 1 91 ? -14.735 22.163 13.820 1.00 56.88 91 ARG A C 1
ATOM 715 O O . ARG A 1 91 ? -13.682 22.634 14.255 1.00 56.88 91 ARG A O 1
ATOM 722 N N . PRO A 1 92 ? -15.751 22.954 13.420 1.00 53.25 92 PRO A N 1
ATOM 723 C CA . PRO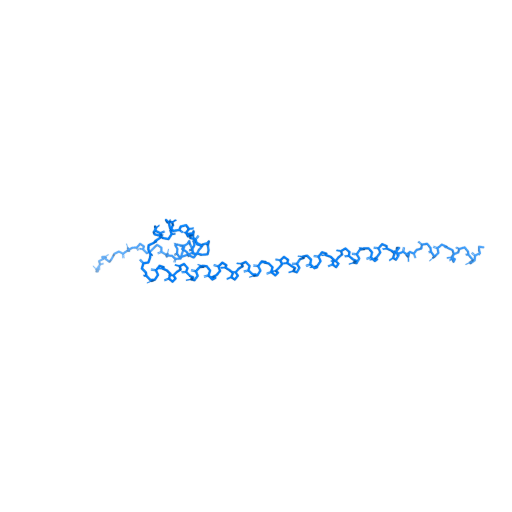 A 1 92 ? -15.744 24.373 13.723 1.00 53.25 92 PRO A CA 1
ATOM 724 C C . PRO A 1 92 ? -15.828 24.489 15.242 1.00 53.25 92 PRO A C 1
ATOM 726 O O . PRO A 1 92 ? -16.597 23.771 15.884 1.00 53.25 92 PRO A O 1
ATOM 729 N N . ASN A 1 93 ? -15.031 25.381 15.812 1.00 53.59 93 ASN A N 1
ATOM 730 C CA . ASN A 1 93 ? -15.131 25.787 17.203 1.00 53.59 93 ASN A CA 1
ATOM 731 C C . ASN A 1 93 ? -16.530 26.403 17.430 1.00 53.59 93 ASN A C 1
ATOM 733 O O . ASN A 1 93 ? -16.704 27.605 17.265 1.00 53.59 93 ASN A O 1
ATOM 737 N N . HIS A 1 94 ? -17.548 25.585 17.723 1.00 48.75 94 HIS A N 1
ATOM 738 C CA . HIS A 1 94 ? -18.835 26.050 18.240 1.00 48.75 94 HIS A CA 1
ATOM 739 C C . HIS A 1 94 ? -18.588 26.509 19.678 1.00 48.75 94 HIS A C 1
ATOM 741 O O . HIS A 1 94 ? -18.810 25.774 20.639 1.00 48.75 94 HIS A O 1
ATOM 747 N N . GLN A 1 95 ? -18.055 27.723 19.816 1.00 55.44 95 GLN A N 1
ATOM 748 C CA . GLN A 1 95 ? -18.225 28.477 21.043 1.00 55.44 95 GLN A CA 1
ATOM 749 C C . GLN A 1 95 ? -19.718 28.771 21.179 1.00 55.44 95 GLN A C 1
ATOM 751 O O . GLN A 1 95 ? -20.312 29.454 20.348 1.00 55.44 95 GLN A O 1
ATOM 756 N N . HIS A 1 96 ? -20.303 28.180 22.217 1.00 47.34 96 HIS A N 1
ATOM 757 C CA . HIS A 1 96 ? -21.581 28.554 22.801 1.00 47.34 96 HIS A CA 1
ATOM 758 C C . HIS A 1 96 ? -21.593 30.072 23.046 1.00 47.34 96 HIS A C 1
ATOM 760 O O . HIS A 1 96 ? -20.936 30.559 23.962 1.00 47.34 96 HIS A O 1
ATOM 766 N N . GLY A 1 97 ? -22.303 30.818 22.202 1.00 46.06 97 GLY A N 1
ATOM 767 C CA . GLY A 1 97 ? -22.825 32.135 22.548 1.00 46.06 97 GLY A CA 1
ATOM 768 C C . GLY A 1 97 ? -24.224 31.915 23.095 1.00 46.06 97 GLY A C 1
ATOM 769 O O . GLY A 1 97 ? -25.160 31.720 22.326 1.00 46.06 97 GLY A O 1
ATOM 770 N N . GLU A 1 98 ? -24.323 31.813 24.414 1.00 47.56 98 GLU A N 1
ATOM 771 C CA . GLU A 1 98 ? -25.581 31.653 25.132 1.00 47.56 98 GLU A CA 1
ATOM 772 C C . GLU A 1 98 ? -26.475 32.889 24.947 1.00 47.56 98 GLU A C 1
ATOM 774 O O . GLU A 1 98 ? -26.008 34.024 24.851 1.00 47.56 98 GLU A O 1
ATOM 779 N N . TYR A 1 99 ? -27.774 32.621 24.849 1.00 51.84 99 TYR A N 1
ATOM 780 C CA . TYR A 1 99 ? -28.868 33.580 24.820 1.00 51.84 99 TYR A CA 1
ATOM 781 C C . TYR A 1 99 ? -28.959 34.320 26.149 1.00 51.84 99 TYR A C 1
ATOM 783 O O . TYR A 1 99 ? -29.150 33.629 27.134 1.00 51.84 99 TYR A O 1
ATOM 791 N N . GLU A 1 100 ? -28.936 35.655 26.146 1.00 47.75 100 GLU A N 1
ATOM 792 C CA . GLU A 1 100 ? -29.632 36.590 27.060 1.00 47.75 100 GLU A CA 1
ATOM 793 C C . GLU A 1 100 ? -29.545 37.983 26.378 1.00 47.75 100 GLU A C 1
ATOM 795 O O . GLU A 1 100 ? -28.510 38.310 25.809 1.00 47.75 100 GLU A O 1
ATOM 800 N N . HIS A 1 101 ? -30.535 38.871 26.296 1.00 44.53 101 H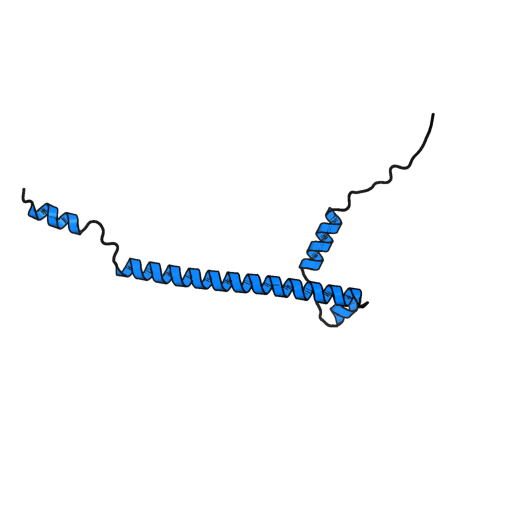IS A N 1
ATOM 801 C CA . HIS A 1 101 ? -31.832 38.989 26.941 1.00 44.53 101 HIS A CA 1
ATOM 802 C C . HIS A 1 101 ? -32.734 39.867 26.045 1.00 44.53 101 HIS A C 1
ATOM 804 O O . HIS A 1 101 ? -32.255 40.754 25.337 1.00 44.53 101 HIS A O 1
ATOM 810 N N . GLU A 1 102 ? -34.036 39.595 26.072 1.00 43.94 102 GLU A N 1
ATOM 811 C CA . GLU A 1 102 ? -35.086 40.415 25.465 1.00 43.94 102 GLU A CA 1
ATOM 812 C C . GLU A 1 102 ? -35.154 41.843 26.048 1.00 43.94 102 GLU A C 1
ATOM 814 O O . GLU A 1 102 ? -34.880 42.036 27.235 1.00 43.94 102 GLU A O 1
ATOM 819 N N . GLN A 1 103 ? -35.697 42.740 25.205 1.00 47.22 103 GLN A N 1
ATOM 820 C CA . GLN A 1 103 ? -36.314 44.068 25.427 1.00 47.22 103 GLN A CA 1
ATOM 821 C C . GLN A 1 103 ? -35.512 45.308 25.019 1.00 47.22 103 GLN A C 1
ATOM 823 O O . GLN A 1 103 ? -34.507 45.651 25.675 1.00 47.22 103 GLN A O 1
#

pLDDT: mean 77.38, std 18.48, range [43.94, 97.5]

Organism: NCBI:txid2733571

Foldseek 3Di:
DDPVVVVVVVVVPDDPPVVVVVVVVVVVVVVVVVVVVVVVVVVVVVVVLVVLQVVVVVCVVVVDDPVNCVVVVHDHRPVVVVVVVVVVVPDDPPDDPDDDDDD